Protein AF-A0A5C5TSA2-F1 (afdb_monomer_lite)

pLDDT: mean 74.9, std 13.18, range [47.12, 93.38]

Secondary structure (DSSP, 8-state):
-HHHHHTHHHHHTHHHHTT-TT---HHHHHHHHHH--HHHHHHHHHHHGGGS-HHHHTTSSHHHHHHHHHHTT--SS--HHHHHHHHHHHHHHHH-TT--HHHHHHH-

Foldseek 3Di:
DVCCLPVVCLVVCLVQLVQQPLPFRSVLLSLQSVLDDPVLCLVCLLLNLSSDGPCVNVCVPVVSVVCSCVVSVPDPDPDPVSVVLNVVVSVVCVVPSNDYSVNSVVVD

Structure (mmCIF, N/CA/C/O backbone):
data_AF-A0A5C5TSA2-F1
#
_entry.id   AF-A0A5C5TSA2-F1
#
loop_
_atom_site.group_PDB
_atom_site.id
_atom_site.type_symbol
_atom_site.label_atom_id
_atom_site.label_alt_id
_atom_site.label_comp_id
_atom_site.label_asym_id
_atom_site.label_entity_id
_atom_site.label_seq_id
_atom_site.pdbx_PDB_ins_code
_atom_site.Cartn_x
_atom_site.Cartn_y
_atom_site.Cartn_z
_atom_site.occupancy
_atom_site.B_iso_or_equiv
_atom_site.auth_seq_id
_atom_site.auth_comp_id
_atom_site.auth_asym_id
_atom_site.auth_atom_id
_atom_site.pdbx_PDB_model_num
ATOM 1 N N . MET A 1 1 ? -2.796 15.975 -4.446 1.00 56.06 1 MET A N 1
ATOM 2 C CA . MET A 1 1 ? -1.464 15.961 -5.109 1.00 56.06 1 MET A CA 1
ATOM 3 C C . MET A 1 1 ? -0.718 14.639 -4.922 1.00 56.06 1 MET A C 1
ATOM 5 O O . MET A 1 1 ? -0.006 14.226 -5.830 1.00 56.06 1 MET A O 1
ATOM 9 N N . ILE A 1 2 ? -0.869 13.952 -3.783 1.00 58.19 2 ILE A N 1
ATOM 10 C CA . ILE A 1 2 ? -0.163 12.689 -3.502 1.00 58.19 2 ILE A CA 1
ATOM 11 C C . ILE A 1 2 ? -0.767 11.517 -4.292 1.00 58.19 2 ILE A C 1
ATOM 13 O O . ILE A 1 2 ? -0.026 10.742 -4.901 1.00 58.19 2 ILE A O 1
ATOM 17 N N . LYS A 1 3 ? -2.105 11.446 -4.383 1.00 59.88 3 LYS A N 1
ATOM 18 C CA . LYS A 1 3 ? -2.801 10.471 -5.241 1.00 59.88 3 LYS A CA 1
ATOM 19 C C . LYS A 1 3 ? -2.321 10.504 -6.693 1.00 59.88 3 LYS A C 1
ATOM 21 O O . LYS A 1 3 ? -1.946 9.478 -7.238 1.00 59.88 3 LYS A O 1
ATOM 26 N N . GLU A 1 4 ? -2.241 11.672 -7.319 1.00 59.94 4 GLU A N 1
ATOM 27 C CA . GLU A 1 4 ? -1.763 11.773 -8.706 1.00 59.94 4 GLU A CA 1
ATOM 28 C C . GLU A 1 4 ? -0.273 11.455 -8.871 1.00 59.94 4 GLU A C 1
ATOM 30 O O . GLU A 1 4 ? 0.141 11.010 -9.935 1.00 59.94 4 GLU A O 1
ATOM 35 N N . ARG A 1 5 ? 0.553 11.657 -7.839 1.00 59.94 5 ARG A N 1
ATOM 36 C CA . ARG A 1 5 ? 1.994 11.387 -7.925 1.00 59.94 5 ARG A CA 1
ATOM 37 C C . ARG A 1 5 ? 2.329 9.905 -7.737 1.00 59.94 5 ARG A C 1
ATOM 39 O O . ARG A 1 5 ? 3.255 9.416 -8.377 1.00 59.94 5 ARG A O 1
ATOM 46 N N . PHE A 1 6 ? 1.573 9.185 -6.903 1.00 61.00 6 PHE A N 1
ATOM 47 C CA . PHE A 1 6 ? 1.880 7.791 -6.547 1.00 61.00 6 PHE A CA 1
ATOM 48 C C . PHE A 1 6 ? 0.816 6.769 -6.933 1.00 61.00 6 PHE A C 1
ATOM 50 O O . PHE A 1 6 ? 1.162 5.600 -7.040 1.00 61.00 6 PHE A O 1
ATOM 57 N N . LEU A 1 7 ? -0.432 7.179 -7.199 1.00 60.44 7 LEU A N 1
ATOM 58 C CA . LEU A 1 7 ?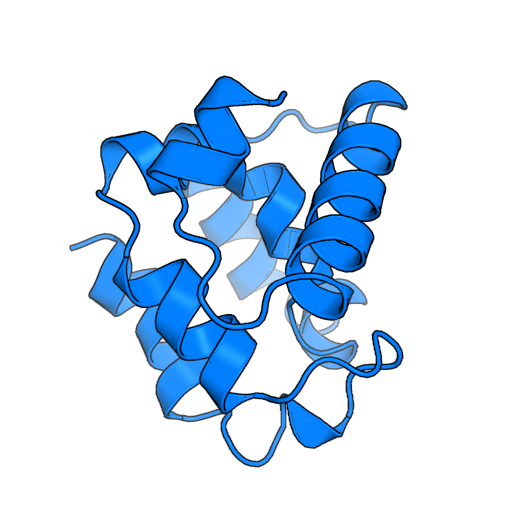 -1.503 6.307 -7.713 1.00 60.44 7 LEU A CA 1
ATOM 59 C C . LEU A 1 7 ? -1.647 6.360 -9.235 1.00 60.44 7 LEU A C 1
ATOM 61 O O . LEU A 1 7 ? -2.133 5.406 -9.831 1.00 60.44 7 LEU A O 1
ATOM 65 N N . LYS A 1 8 ? -1.188 7.430 -9.891 1.00 58.06 8 LYS A N 1
ATOM 66 C CA . LYS A 1 8 ? -1.147 7.504 -11.361 1.00 58.06 8 LYS A CA 1
ATOM 67 C C . LYS A 1 8 ? -0.247 6.431 -11.989 1.00 58.06 8 LYS A C 1
ATOM 69 O O . LYS A 1 8 ? -0.671 5.857 -12.988 1.00 58.06 8 LYS A O 1
ATOM 74 N N . PRO A 1 9 ? 0.901 6.054 -11.381 1.00 56.97 9 PRO A N 1
ATOM 75 C CA . PRO A 1 9 ?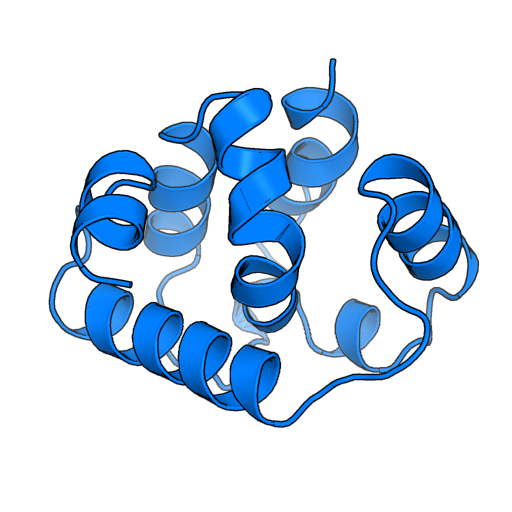 1.570 4.809 -11.720 1.00 56.97 9 PRO A CA 1
ATOM 76 C C . PRO A 1 9 ? 0.600 3.624 -11.666 1.00 56.97 9 PRO A C 1
ATOM 78 O O . PRO A 1 9 ? 0.467 2.951 -12.669 1.00 56.97 9 PRO A O 1
ATOM 81 N N . PHE A 1 10 ? -0.170 3.404 -10.594 1.00 55.41 10 PHE A N 1
ATOM 82 C CA . PHE A 1 10 ? -1.104 2.265 -10.520 1.00 55.41 10 PHE A CA 1
ATOM 83 C C . PHE A 1 10 ? -2.167 2.255 -11.631 1.00 55.41 10 PHE A C 1
ATOM 85 O O . PHE A 1 10 ? -2.458 1.189 -12.164 1.00 55.41 10 PHE A O 1
ATOM 92 N N . ALA A 1 11 ? -2.702 3.418 -12.018 1.00 49.84 11 ALA A N 1
ATOM 93 C CA . ALA A 1 11 ? -3.682 3.529 -13.104 1.00 49.84 11 ALA A CA 1
ATOM 94 C C . ALA A 1 11 ? -3.083 3.208 -14.489 1.00 49.84 11 ALA A C 1
ATOM 96 O O . ALA A 1 11 ? -3.739 2.593 -15.320 1.00 49.84 11 ALA A O 1
ATOM 97 N N . SER A 1 12 ? -1.814 3.556 -14.733 1.00 52.16 12 SER A N 1
ATOM 98 C CA . SER A 1 12 ? -1.073 3.157 -15.944 1.00 52.16 12 SER A CA 1
ATOM 99 C C . SER A 1 12 ? -0.481 1.736 -15.871 1.00 52.16 12 SER A C 1
ATOM 101 O O . SER A 1 12 ? 0.101 1.258 -16.844 1.00 52.16 12 SER A O 1
ATOM 103 N N . ILE A 1 13 ? -0.598 1.064 -14.720 1.00 51.06 13 ILE A N 1
ATOM 104 C CA . ILE A 1 13 ? -0.005 -0.242 -14.387 1.00 51.06 13 ILE A CA 1
ATOM 105 C C . ILE A 1 13 ? -1.113 -1.312 -14.258 1.00 51.06 13 ILE A C 1
ATOM 107 O O . ILE A 1 13 ? -0.812 -2.421 -13.843 1.00 51.06 13 ILE A O 1
ATOM 111 N N . GLU A 1 14 ? -2.367 -1.093 -14.685 1.00 48.62 14 GLU A N 1
ATOM 112 C CA . GLU A 1 14 ? -3.383 -2.175 -14.717 1.00 48.62 14 GLU A CA 1
ATOM 113 C C . GLU A 1 14 ? -2.858 -3.464 -15.388 1.00 48.62 14 GLU A C 1
ATOM 115 O O . GLU A 1 14 ? -3.108 -4.564 -14.897 1.00 48.62 14 GLU A O 1
ATOM 120 N N . GLY A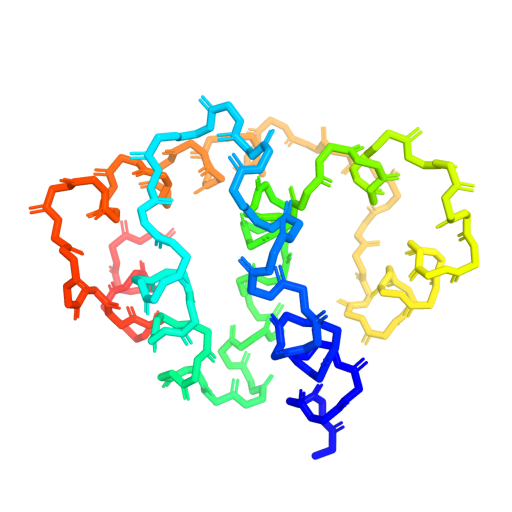 1 15 ? -2.021 -3.335 -16.427 1.00 47.47 15 GLY A N 1
ATOM 121 C CA . GLY A 1 15 ? -1.332 -4.464 -17.068 1.00 47.47 15 GLY A CA 1
ATOM 122 C C . GLY A 1 15 ? -0.088 -5.007 -16.339 1.00 47.47 15 GLY A C 1
ATOM 123 O O . GLY A 1 15 ? 0.350 -6.111 -16.632 1.00 47.47 15 GLY A O 1
ATOM 124 N N . ARG A 1 16 ? 0.495 -4.269 -15.385 1.00 49.78 16 ARG A N 1
ATOM 125 C CA . ARG A 1 16 ? 1.714 -4.639 -14.630 1.00 49.78 16 ARG A CA 1
ATOM 126 C C . ARG A 1 16 ? 1.436 -5.065 -13.177 1.00 49.78 16 ARG A C 1
ATOM 128 O O . ARG A 1 16 ? 2.233 -5.797 -12.603 1.00 49.78 16 ARG A O 1
ATOM 135 N N . ILE A 1 17 ? 0.297 -4.687 -12.579 1.00 52.31 17 ILE A N 1
ATOM 136 C CA . ILE A 1 17 ? -0.154 -5.203 -11.265 1.00 52.31 17 ILE A CA 1
ATOM 137 C C . ILE A 1 17 ? -0.509 -6.698 -11.380 1.00 52.31 17 ILE A C 1
ATOM 139 O O . ILE A 1 17 ? -0.364 -7.443 -10.407 1.00 52.31 17 ILE A O 1
ATOM 143 N N . GLN A 1 18 ? -0.872 -7.159 -12.587 1.00 48.59 18 GLN A N 1
ATOM 144 C CA . GLN A 1 18 ? -1.065 -8.579 -12.913 1.00 48.59 18 GLN A CA 1
ATOM 145 C C . GLN A 1 18 ? 0.166 -9.452 -12.608 1.00 48.59 18 GLN A C 1
ATOM 147 O O . GLN A 1 18 ? 0.013 -10.650 -12.403 1.00 48.59 18 GLN A O 1
ATOM 152 N N . ALA A 1 19 ? 1.368 -8.870 -12.514 1.00 47.12 19 ALA A N 1
ATOM 153 C CA . ALA A 1 19 ? 2.597 -9.600 -12.206 1.00 47.12 19 ALA A CA 1
ATOM 154 C C . ALA A 1 19 ? 2.862 -9.780 -10.697 1.00 47.12 19 ALA A C 1
ATOM 156 O O . ALA A 1 19 ? 3.894 -10.330 -10.316 1.00 47.12 19 ALA A O 1
ATOM 157 N N . SER A 1 20 ? 1.979 -9.301 -9.812 1.00 56.31 20 SER A N 1
ATOM 158 C CA . SER A 1 20 ? 2.239 -9.358 -8.372 1.00 56.31 20 SER A CA 1
ATOM 159 C C . SER A 1 20 ? 1.886 -10.728 -7.765 1.00 56.31 20 SER A C 1
ATOM 161 O O . SER A 1 20 ? 0.756 -11.209 -7.828 1.00 56.31 20 SER A O 1
ATOM 163 N N . SER A 1 21 ? 2.863 -11.348 -7.098 1.00 59.56 21 SER A N 1
ATOM 164 C CA . SER A 1 21 ? 2.753 -12.640 -6.387 1.00 59.56 21 SER A CA 1
ATOM 165 C C . SER A 1 21 ? 1.769 -12.657 -5.201 1.00 59.56 21 SER A C 1
ATOM 167 O O . SER A 1 21 ? 1.574 -13.681 -4.549 1.00 59.56 21 SER A O 1
ATOM 169 N N . ILE A 1 22 ? 1.128 -11.527 -4.903 1.00 71.25 22 ILE A N 1
ATOM 170 C CA . ILE A 1 22 ? 0.207 -11.346 -3.774 1.00 71.25 22 ILE A CA 1
ATOM 171 C C . ILE A 1 22 ? -1.209 -11.868 -4.054 1.00 71.25 22 ILE A C 1
ATOM 173 O O . ILE A 1 22 ? -1.976 -11.996 -3.099 1.00 71.25 22 ILE A O 1
ATOM 177 N N . LEU A 1 23 ? -1.527 -12.272 -5.292 1.00 77.50 23 LEU A N 1
ATOM 178 C CA . LEU A 1 23 ? -2.820 -12.873 -5.675 1.00 77.50 23 LEU A CA 1
ATOM 179 C C . LEU A 1 23 ? -4.032 -11.990 -5.313 1.00 77.50 23 LEU A C 1
ATOM 181 O O . LEU A 1 23 ? -5.096 -12.497 -4.967 1.00 77.50 23 LEU A O 1
ATOM 185 N N . ILE A 1 24 ? -3.868 -10.665 -5.357 1.00 81.25 24 ILE A N 1
ATOM 186 C CA . ILE A 1 24 ? -4.954 -9.699 -5.150 1.00 81.25 24 ILE A CA 1
ATOM 187 C C . ILE A 1 24 ? -5.282 -9.069 -6.509 1.00 81.25 24 ILE A C 1
ATOM 189 O O . ILE A 1 24 ? -4.363 -8.590 -7.179 1.00 81.25 24 ILE A O 1
ATOM 193 N N . PRO A 1 25 ? -6.560 -9.038 -6.927 1.00 81.31 25 PRO A N 1
ATOM 194 C CA . PRO A 1 25 ? -6.947 -8.412 -8.184 1.00 81.31 25 PRO A CA 1
ATOM 195 C C . PRO A 1 25 ? -6.518 -6.930 -8.263 1.00 81.31 25 PRO A C 1
ATOM 197 O O . PRO A 1 25 ? -6.701 -6.190 -7.290 1.00 81.31 25 PRO A O 1
ATOM 200 N N . PRO A 1 26 ? -5.991 -6.448 -9.407 1.00 76.62 26 PRO A N 1
ATOM 201 C CA . PRO A 1 26 ? -5.554 -5.058 -9.558 1.00 76.62 26 PRO A CA 1
ATOM 202 C C . PRO A 1 26 ? -6.618 -4.015 -9.200 1.00 76.62 26 PRO A C 1
ATOM 204 O O . PRO A 1 26 ? -6.316 -3.019 -8.546 1.00 76.62 26 PRO A O 1
ATOM 207 N N . ASN A 1 27 ? -7.876 -4.266 -9.567 1.00 80.44 27 ASN A N 1
ATOM 208 C CA . ASN A 1 27 ? -9.009 -3.396 -9.252 1.00 80.44 27 ASN A CA 1
ATOM 209 C C . ASN A 1 27 ? -9.273 -3.282 -7.740 1.00 80.44 27 ASN A C 1
ATOM 211 O O . ASN A 1 27 ? -9.689 -2.222 -7.276 1.00 80.44 27 ASN A O 1
ATOM 215 N N . VAL A 1 28 ? -8.997 -4.333 -6.962 1.00 85.62 28 VAL A N 1
ATOM 216 C CA . VAL A 1 28 ? -9.107 -4.315 -5.493 1.00 85.62 28 VAL A CA 1
ATOM 217 C C . VAL A 1 28 ? -8.013 -3.435 -4.889 1.00 85.62 28 VAL A C 1
ATOM 219 O O . VAL A 1 28 ? -8.299 -2.585 -4.047 1.00 85.62 28 VAL A O 1
ATOM 222 N N . ILE A 1 29 ? -6.774 -3.567 -5.373 1.00 83.44 29 ILE A N 1
ATOM 223 C CA . ILE A 1 29 ? -5.650 -2.712 -4.955 1.00 83.44 29 ILE A CA 1
ATOM 224 C C . ILE A 1 29 ? -5.950 -1.244 -5.282 1.00 83.44 29 ILE A C 1
ATOM 226 O O . ILE A 1 29 ? -5.801 -0.375 -4.423 1.00 83.44 29 ILE A O 1
ATOM 230 N N . LEU A 1 30 ? -6.416 -0.967 -6.503 1.00 81.06 30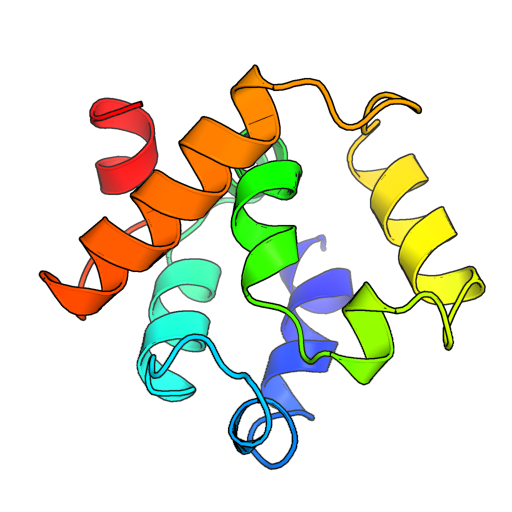 LEU A N 1
ATOM 231 C CA . LEU A 1 30 ? -6.793 0.377 -6.939 1.00 81.06 30 LEU A CA 1
ATOM 232 C C . LEU A 1 30 ? -7.908 0.964 -6.072 1.00 81.06 30 LEU A C 1
ATOM 234 O O . LEU A 1 30 ? -7.769 2.090 -5.598 1.00 81.06 30 LEU A O 1
ATOM 238 N N . SER A 1 31 ? -8.966 0.194 -5.811 1.00 86.06 31 SER A N 1
ATOM 239 C CA . SER A 1 31 ? -10.094 0.633 -4.978 1.00 86.06 31 SER A CA 1
ATOM 240 C C . SER A 1 31 ? -9.645 0.967 -3.552 1.00 86.06 31 SER A C 1
ATOM 242 O O . SER A 1 31 ? -9.980 2.031 -3.028 1.00 86.06 31 SER A O 1
ATOM 244 N N . PHE A 1 32 ? -8.810 0.114 -2.945 1.00 89.12 32 PHE A N 1
ATOM 245 C CA . PHE A 1 32 ? -8.233 0.369 -1.624 1.00 89.12 32 PHE A CA 1
ATOM 246 C C . PHE A 1 32 ? -7.419 1.670 -1.606 1.00 89.12 32 PHE A C 1
ATOM 248 O O . PHE A 1 32 ? -7.633 2.532 -0.752 1.00 89.12 32 PHE A O 1
ATOM 255 N N . LEU A 1 33 ? -6.519 1.855 -2.573 1.00 84.62 33 LEU A N 1
ATOM 256 C CA . LEU A 1 33 ? -5.671 3.044 -2.656 1.00 84.62 33 LEU A CA 1
ATOM 257 C C . LEU A 1 33 ? -6.471 4.327 -2.921 1.00 84.62 33 LEU A C 1
ATOM 259 O O . LEU A 1 33 ? -6.161 5.381 -2.365 1.00 84.62 33 LEU A O 1
ATOM 263 N N . GLN A 1 34 ? -7.518 4.245 -3.743 1.00 85.81 34 GLN A N 1
ATOM 264 C CA . GLN A 1 34 ? -8.415 5.366 -4.023 1.00 85.81 34 GLN A CA 1
ATOM 265 C C . GLN A 1 34 ? -9.251 5.760 -2.801 1.00 85.81 34 GLN A C 1
ATOM 267 O O . GLN A 1 34 ? -9.554 6.947 -2.652 1.00 85.81 34 GLN A O 1
ATOM 272 N N . SER A 1 35 ? -9.562 4.812 -1.910 1.00 88.69 35 SER A N 1
ATOM 273 C CA . SER A 1 35 ? -10.316 5.073 -0.676 1.00 88.69 35 SER A CA 1
ATOM 274 C C . SER A 1 35 ? -9.559 5.924 0.352 1.00 88.69 35 SER A C 1
ATOM 276 O O . SER A 1 35 ? -10.191 6.564 1.187 1.00 88.69 35 SER A O 1
ATOM 278 N N . ALA A 1 36 ? -8.225 5.955 0.290 1.00 86.81 36 ALA A N 1
ATOM 279 C CA . ALA A 1 36 ? -7.383 6.632 1.272 1.00 86.81 36 ALA A CA 1
ATOM 280 C C . ALA A 1 36 ? -7.379 8.158 1.093 1.00 86.81 36 ALA A C 1
ATOM 282 O O . ALA A 1 36 ? -7.296 8.641 -0.031 1.00 86.81 36 ALA A O 1
ATOM 283 N N . SER A 1 37 ? -7.396 8.947 2.164 1.00 85.94 37 SER A N 1
ATOM 284 C CA . SER A 1 37 ? -7.006 10.366 2.119 1.00 85.94 37 SER A CA 1
ATOM 285 C C . SER A 1 37 ? -5.479 10.533 2.012 1.00 85.94 37 SER A C 1
ATOM 287 O O . SER A 1 37 ? -4.731 9.579 2.220 1.00 85.94 37 SER A O 1
ATOM 289 N N . ASP A 1 38 ? -4.982 11.740 1.718 1.00 81.31 38 ASP A N 1
ATOM 290 C CA . ASP A 1 38 ? -3.530 12.016 1.681 1.00 81.31 38 ASP A CA 1
ATOM 291 C C . ASP A 1 38 ? -2.864 11.756 3.061 1.00 81.31 38 ASP A C 1
ATOM 293 O O . ASP A 1 38 ? -1.735 11.256 3.145 1.00 81.31 38 ASP A O 1
ATOM 297 N N . GLU A 1 39 ? -3.587 12.004 4.158 1.00 83.44 39 GLU A N 1
ATOM 298 C CA . GLU A 1 39 ? -3.146 11.681 5.523 1.00 83.44 39 GLU A CA 1
ATOM 299 C C . GLU A 1 39 ? -3.120 10.170 5.780 1.00 83.44 39 GLU A C 1
ATOM 301 O O . GLU A 1 39 ? -2.162 9.648 6.354 1.00 83.44 39 GLU A O 1
ATOM 306 N N . GLU A 1 40 ? -4.157 9.450 5.346 1.00 87.19 40 GLU A N 1
ATOM 307 C CA . GLU A 1 40 ? -4.226 7.994 5.482 1.00 87.19 40 GLU A CA 1
ATOM 308 C C . GLU A 1 40 ? -3.130 7.321 4.655 1.00 87.19 40 GLU A C 1
ATOM 310 O O . GLU A 1 40 ? -2.429 6.460 5.185 1.00 87.19 40 GLU A O 1
ATOM 315 N N . LEU A 1 41 ? -2.907 7.774 3.414 1.00 82.69 41 LEU A N 1
ATOM 316 C CA . LEU A 1 41 ? -1.804 7.337 2.551 1.00 82.69 41 LEU A CA 1
ATOM 317 C C . LEU A 1 41 ? -0.454 7.508 3.236 1.00 82.69 41 LEU A C 1
ATOM 319 O O . LEU A 1 41 ? 0.384 6.616 3.158 1.00 82.69 41 LEU A O 1
ATOM 323 N N . THR A 1 42 ? -0.256 8.612 3.955 1.00 81.94 42 THR A N 1
ATOM 324 C CA . THR A 1 42 ? 0.977 8.831 4.715 1.00 81.94 42 THR A CA 1
ATOM 325 C C . THR A 1 42 ? 1.156 7.782 5.810 1.00 81.94 42 THR A C 1
ATOM 327 O O . THR A 1 42 ? 2.244 7.219 5.940 1.00 81.94 42 THR A O 1
ATOM 330 N N . LYS A 1 43 ? 0.088 7.439 6.540 1.00 83.00 43 LYS A N 1
ATOM 331 C CA . LYS A 1 43 ? 0.121 6.432 7.617 1.00 83.00 43 LYS A CA 1
ATOM 332 C C . LYS A 1 43 ? 0.318 5.001 7.108 1.00 83.00 43 LYS A C 1
ATOM 334 O O . LYS A 1 43 ? 0.970 4.206 7.781 1.00 83.00 43 LYS A O 1
ATOM 339 N N . ILE A 1 44 ? -0.227 4.669 5.936 1.00 84.62 44 ILE A N 1
ATOM 340 C CA . ILE A 1 44 ? -0.167 3.312 5.356 1.00 84.62 44 ILE A CA 1
ATOM 341 C C . ILE A 1 44 ? 0.917 3.151 4.287 1.00 84.62 44 ILE A C 1
ATOM 343 O O . ILE A 1 44 ? 1.059 2.061 3.739 1.00 84.62 44 ILE A O 1
ATOM 347 N N . SER A 1 45 ? 1.671 4.208 3.989 1.00 80.38 45 SER A N 1
ATOM 348 C CA . SER A 1 45 ? 2.691 4.284 2.930 1.00 80.38 45 SER A CA 1
ATOM 349 C C . SER A 1 45 ? 3.650 3.084 2.920 1.00 80.38 45 SER A C 1
ATOM 351 O O . SER A 1 45 ? 3.922 2.496 1.875 1.00 80.38 45 SER A O 1
ATOM 353 N N . TYR A 1 46 ? 4.088 2.618 4.090 1.00 78.31 46 TYR A N 1
ATOM 354 C CA . TYR A 1 46 ? 4.874 1.383 4.193 1.00 78.31 46 TYR A CA 1
ATOM 355 C C . TYR A 1 46 ? 4.115 0.120 3.822 1.00 78.31 46 TYR A C 1
ATOM 357 O O . TYR A 1 46 ? 4.653 -0.751 3.139 1.00 78.31 46 TYR A O 1
ATOM 365 N N . SER A 1 47 ? 2.893 -0.012 4.329 1.00 81.50 47 SER A N 1
ATOM 366 C CA . SER A 1 47 ? 2.070 -1.199 4.135 1.00 81.50 47 SER A CA 1
ATOM 367 C C . SER A 1 47 ? 1.702 -1.352 2.668 1.00 81.50 47 SER A C 1
ATOM 369 O O . SER A 1 47 ? 1.795 -2.453 2.140 1.00 81.50 47 SER A O 1
ATOM 371 N N . ILE A 1 48 ? 1.379 -0.253 1.983 1.00 82.31 48 ILE A N 1
ATOM 372 C CA . ILE A 1 48 ? 1.016 -0.288 0.564 1.00 82.31 48 ILE A CA 1
ATOM 373 C C . ILE A 1 48 ? 2.212 -0.526 -0.356 1.00 82.31 48 ILE A C 1
ATOM 375 O O . ILE A 1 48 ? 2.002 -0.944 -1.488 1.00 82.31 48 ILE A O 1
ATOM 379 N N . PHE A 1 49 ? 3.457 -0.346 0.112 1.00 78.56 49 PHE A N 1
ATOM 380 C CA . PHE A 1 49 ? 4.650 -0.651 -0.687 1.00 78.56 49 PHE A CA 1
ATOM 381 C C . PHE A 1 49 ? 4.677 -2.117 -1.155 1.00 78.56 49 PHE A C 1
ATOM 383 O O . PHE A 1 49 ? 5.164 -2.409 -2.243 1.00 78.56 49 PHE A O 1
ATOM 390 N N . VAL A 1 50 ? 4.112 -3.045 -0.370 1.00 79.62 50 VAL A N 1
ATOM 391 C CA . VAL A 1 50 ? 4.009 -4.468 -0.744 1.00 79.62 50 VAL A CA 1
ATOM 392 C C . VAL A 1 50 ? 3.063 -4.709 -1.924 1.00 79.62 50 VAL A C 1
ATOM 394 O O . VAL A 1 50 ? 3.214 -5.707 -2.619 1.00 79.62 50 VAL A O 1
ATOM 397 N N . LEU A 1 51 ? 2.123 -3.788 -2.165 1.00 79.69 51 LEU A N 1
ATOM 398 C CA . LEU A 1 51 ? 1.130 -3.874 -3.238 1.00 79.69 51 LEU A CA 1
ATOM 399 C C . LEU A 1 51 ? 1.684 -3.438 -4.600 1.00 79.69 51 LEU A C 1
ATOM 401 O O . LEU A 1 51 ? 1.012 -3.592 -5.616 1.00 79.69 51 LEU A O 1
ATOM 405 N N . PHE A 1 52 ? 2.898 -2.884 -4.636 1.00 74.44 52 PHE A N 1
ATOM 406 C CA . PHE A 1 52 ? 3.537 -2.497 -5.887 1.00 74.44 52 PHE A CA 1
ATOM 407 C C . PHE A 1 52 ? 4.015 -3.734 -6.669 1.00 74.44 52 PHE A C 1
ATOM 409 O O . PHE A 1 52 ? 4.399 -4.744 -6.066 1.00 74.44 52 PHE A O 1
ATOM 416 N N . PRO A 1 53 ? 4.061 -3.656 -8.010 1.00 70.25 53 PRO A N 1
ATOM 417 C CA . PRO A 1 53 ? 4.710 -4.664 -8.841 1.00 70.25 53 PRO A CA 1
ATOM 418 C C . PRO A 1 53 ? 6.144 -4.963 -8.390 1.00 70.25 53 PRO A C 1
ATOM 420 O O . PRO A 1 53 ? 6.846 -4.088 -7.864 1.00 70.25 53 PRO A O 1
ATOM 423 N N . ASP A 1 54 ? 6.597 -6.196 -8.616 1.00 70.75 54 ASP A N 1
ATOM 424 C CA . ASP A 1 54 ? 7.943 -6.628 -8.233 1.00 70.75 54 ASP A CA 1
ATOM 425 C C . ASP A 1 54 ? 9.037 -5.775 -8.891 1.00 70.75 54 ASP A C 1
ATOM 427 O O . ASP A 1 54 ? 10.059 -5.519 -8.256 1.00 70.75 54 ASP A O 1
ATOM 431 N N . GLU A 1 55 ? 8.839 -5.236 -10.100 1.00 65.81 55 GLU A N 1
ATOM 432 C CA . GLU A 1 55 ? 9.849 -4.374 -10.734 1.00 65.81 55 GLU A CA 1
ATOM 433 C C . GLU A 1 55 ? 10.087 -3.073 -9.954 1.00 65.81 55 GLU A C 1
ATOM 435 O O . GLU A 1 55 ? 11.214 -2.580 -9.894 1.00 65.81 55 GLU A O 1
ATOM 440 N N . ILE A 1 56 ? 9.046 -2.549 -9.301 1.00 68.19 56 ILE A N 1
ATOM 441 C CA . ILE A 1 56 ? 9.147 -1.364 -8.441 1.00 68.19 56 ILE A CA 1
ATOM 442 C C . ILE A 1 56 ? 9.721 -1.764 -7.074 1.00 68.19 56 ILE A C 1
ATOM 444 O O . ILE A 1 56 ? 10.631 -1.112 -6.559 1.00 68.19 56 ILE A O 1
ATOM 448 N N . ARG A 1 57 ? 9.250 -2.881 -6.496 1.00 67.81 57 ARG A N 1
ATOM 449 C CA . ARG A 1 57 ? 9.708 -3.364 -5.179 1.00 67.81 57 ARG A CA 1
ATOM 450 C C . ARG A 1 57 ? 11.163 -3.837 -5.156 1.00 67.81 57 ARG A C 1
ATOM 452 O O . ARG A 1 57 ? 11.803 -3.738 -4.108 1.00 67.81 57 ARG A O 1
ATOM 459 N N . THR A 1 58 ? 11.680 -4.340 -6.276 1.00 64.56 58 THR A N 1
ATOM 460 C CA . THR A 1 58 ? 13.064 -4.832 -6.430 1.00 64.56 58 THR A CA 1
ATOM 461 C C . THR A 1 58 ? 14.085 -3.721 -6.674 1.00 64.56 58 THR A C 1
ATOM 463 O O . THR A 1 58 ? 15.244 -4.012 -6.955 1.00 64.56 58 THR A O 1
ATOM 466 N N . PHE A 1 59 ? 13.695 -2.450 -6.514 1.00 59.81 59 PHE A N 1
ATOM 467 C CA . PHE A 1 59 ? 14.580 -1.289 -6.655 1.00 59.81 59 PHE A CA 1
ATOM 468 C C . PHE A 1 59 ? 15.213 -1.148 -8.051 1.00 59.81 59 PHE A C 1
ATOM 470 O O . PHE A 1 59 ? 16.231 -0.468 -8.191 1.00 59.81 59 PHE A O 1
ATOM 477 N N . LYS A 1 60 ? 14.622 -1.751 -9.097 1.00 58.06 60 LYS A N 1
ATOM 478 C CA . LYS A 1 60 ? 15.053 -1.492 -10.482 1.00 58.06 60 LYS A CA 1
ATOM 479 C C . LYS A 1 60 ? 14.790 -0.035 -10.879 1.00 58.06 60 LYS A C 1
ATOM 481 O O . LYS A 1 60 ? 15.578 0.534 -11.625 1.00 58.06 60 LYS A O 1
ATOM 486 N N . ASP A 1 61 ? 13.760 0.588 -10.304 1.00 66.25 61 ASP A N 1
ATOM 487 C CA . ASP A 1 61 ? 13.511 2.031 -10.382 1.00 66.25 61 ASP A CA 1
ATOM 488 C C . ASP A 1 61 ? 13.895 2.733 -9.066 1.00 66.25 61 ASP A C 1
ATOM 490 O O . ASP A 1 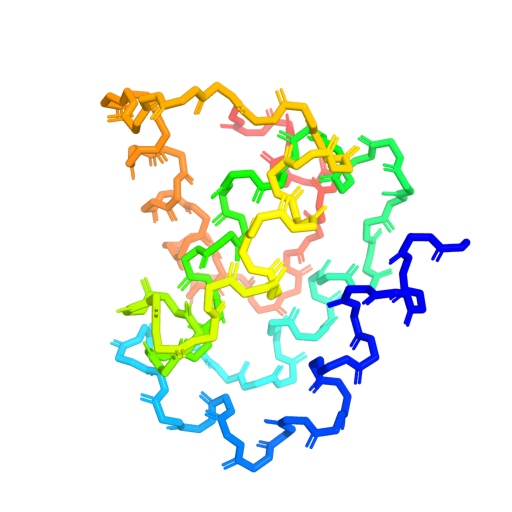61 ? 13.057 3.052 -8.217 1.00 66.25 61 ASP A O 1
ATOM 494 N N . LYS A 1 62 ? 15.203 2.945 -8.866 1.00 67.44 62 LYS A N 1
ATOM 495 C CA . LYS A 1 62 ? 15.734 3.613 -7.663 1.00 67.44 62 LYS A CA 1
ATOM 496 C C . LYS A 1 62 ? 15.171 5.022 -7.476 1.00 67.44 62 LYS A C 1
ATOM 498 O O . LYS A 1 62 ? 14.910 5.417 -6.344 1.00 67.44 62 LYS A O 1
ATOM 503 N N . LYS A 1 63 ? 14.943 5.757 -8.570 1.00 74.44 63 LYS A N 1
ATOM 504 C CA . LYS A 1 63 ? 14.456 7.141 -8.527 1.00 74.44 63 LYS A CA 1
ATOM 505 C C . LYS A 1 63 ? 13.038 7.204 -7.969 1.00 74.44 63 LYS A C 1
ATOM 507 O O . LYS A 1 63 ? 12.772 8.026 -7.097 1.00 74.44 63 LYS A O 1
ATOM 512 N N . PHE A 1 64 ? 12.153 6.311 -8.415 1.00 72.81 64 PHE A N 1
ATOM 513 C CA . PHE A 1 64 ? 10.802 6.224 -7.866 1.00 72.81 64 PHE A CA 1
ATOM 514 C C . PHE A 1 64 ? 10.817 5.902 -6.369 1.00 72.81 64 PHE A C 1
ATOM 516 O O . PHE A 1 64 ? 10.135 6.562 -5.586 1.00 72.81 64 PHE A O 1
ATOM 523 N N . VAL A 1 65 ? 11.607 4.904 -5.960 1.00 71.25 65 VAL A N 1
ATOM 524 C CA . VAL A 1 65 ? 11.662 4.478 -4.556 1.00 71.25 65 VAL A CA 1
ATOM 525 C C . VAL A 1 65 ? 12.241 5.575 -3.660 1.00 71.25 65 VAL A C 1
ATOM 527 O O . VAL A 1 65 ? 11.702 5.818 -2.583 1.00 71.25 65 VAL A O 1
ATOM 530 N N . GLU A 1 66 ? 13.286 6.278 -4.098 1.00 75.56 66 GLU A N 1
ATOM 531 C CA . GLU A 1 66 ? 13.841 7.421 -3.366 1.00 75.56 66 GLU A CA 1
ATOM 532 C C . GLU A 1 66 ? 12.830 8.561 -3.218 1.00 75.56 66 GLU A C 1
ATOM 534 O O . GLU A 1 66 ? 12.670 9.094 -2.118 1.00 75.56 66 GLU A O 1
ATOM 539 N N . ASP A 1 67 ? 12.113 8.912 -4.288 1.00 78.12 67 ASP A N 1
ATOM 540 C CA . ASP A 1 67 ? 11.060 9.930 -4.248 1.00 78.12 67 ASP A CA 1
ATOM 541 C C . ASP A 1 67 ? 9.909 9.518 -3.320 1.00 78.12 67 ASP A C 1
ATOM 543 O O . ASP A 1 67 ? 9.402 10.344 -2.557 1.00 78.12 67 ASP A O 1
ATOM 547 N N . TYR A 1 68 ? 9.517 8.242 -3.344 1.00 76.88 68 TYR A N 1
ATOM 548 C CA . TYR A 1 68 ? 8.487 7.674 -2.474 1.00 76.88 68 TYR A CA 1
ATOM 549 C C . TYR A 1 68 ? 8.902 7.748 -0.998 1.00 76.88 68 TYR A C 1
ATOM 551 O O . TYR A 1 68 ? 8.165 8.276 -0.163 1.00 76.88 68 TYR A O 1
ATOM 559 N N . VAL A 1 69 ? 10.122 7.298 -0.684 1.00 76.44 69 VAL A N 1
ATOM 560 C CA . VAL A 1 69 ? 10.702 7.341 0.666 1.00 76.44 69 VAL A CA 1
ATOM 561 C C . VAL A 1 69 ? 10.811 8.773 1.178 1.00 76.44 69 VAL A C 1
ATOM 563 O O . VAL A 1 69 ? 10.390 9.046 2.302 1.00 76.44 69 VAL A O 1
ATOM 566 N N . LYS A 1 70 ? 11.318 9.701 0.356 1.00 79.44 70 LYS A N 1
ATOM 567 C CA . LYS A 1 70 ? 11.433 11.122 0.717 1.00 79.44 70 LYS A CA 1
ATOM 568 C C . LYS A 1 70 ? 10.070 11.755 0.965 1.00 79.44 70 LYS A C 1
ATOM 570 O O . LYS A 1 70 ? 9.904 12.476 1.945 1.00 79.44 70 LYS A O 1
ATOM 575 N N . THR A 1 71 ? 9.096 11.475 0.102 1.00 78.38 71 THR A N 1
ATOM 576 C CA . THR A 1 71 ? 7.777 12.112 0.180 1.00 78.38 71 THR A CA 1
ATOM 577 C C . THR A 1 71 ? 7.003 11.665 1.413 1.00 78.38 71 THR A C 1
ATOM 579 O O . THR A 1 71 ? 6.421 12.498 2.102 1.00 78.38 71 THR A O 1
ATOM 582 N N . TYR A 1 72 ? 7.047 10.374 1.739 1.00 73.50 72 TYR A N 1
ATOM 583 C CA . TYR A 1 72 ? 6.362 9.836 2.914 1.00 73.50 72 TYR A CA 1
ATOM 584 C C . TYR A 1 72 ? 7.234 9.779 4.176 1.00 73.50 72 TYR A C 1
ATOM 586 O O . TYR A 1 72 ? 6.796 9.253 5.196 1.00 73.50 72 TYR A O 1
ATOM 594 N N . LYS A 1 73 ? 8.457 10.330 4.126 1.00 74.75 73 LYS A N 1
ATOM 595 C CA . LYS A 1 73 ? 9.438 10.330 5.229 1.00 74.75 73 LYS A CA 1
ATOM 596 C C . LYS A 1 73 ? 9.621 8.941 5.844 1.00 74.75 73 LYS A C 1
ATOM 598 O O . LYS A 1 73 ? 9.644 8.766 7.062 1.00 74.75 73 LYS A O 1
ATOM 603 N N . LEU A 1 74 ? 9.727 7.946 4.972 1.00 68.38 74 LEU A N 1
ATOM 604 C CA . LEU A 1 74 ? 9.823 6.552 5.364 1.00 68.38 74 LEU A CA 1
ATOM 605 C C . LEU A 1 74 ? 11.182 6.291 6.043 1.00 68.38 74 LEU A C 1
ATOM 607 O O . LEU A 1 74 ? 12.210 6.628 5.450 1.00 68.38 74 LEU A O 1
ATOM 611 N N . PRO A 1 75 ? 11.251 5.712 7.257 1.00 62.72 75 PRO A N 1
ATOM 612 C CA . PRO A 1 75 ? 12.509 5.285 7.857 1.00 62.72 75 PRO A CA 1
ATOM 613 C C . PRO A 1 75 ? 13.447 4.478 6.933 1.00 62.72 75 PRO A C 1
ATOM 615 O O . PRO A 1 75 ? 13.053 3.582 6.189 1.00 62.72 75 PRO A O 1
ATOM 618 N N . PRO A 1 76 ? 14.763 4.681 7.034 1.00 57.72 76 PRO A N 1
ATOM 619 C CA . PRO A 1 76 ? 15.719 3.995 6.165 1.00 57.72 76 PRO A CA 1
ATOM 620 C C . PRO A 1 76 ? 15.738 2.465 6.353 1.00 57.72 76 PRO A C 1
ATOM 622 O O . PRO A 1 76 ? 16.214 1.743 5.478 1.00 57.72 76 PRO A O 1
ATOM 625 N N . LYS A 1 77 ? 15.213 1.942 7.472 1.00 60.66 77 LYS A N 1
ATOM 626 C CA . LYS A 1 77 ? 15.155 0.503 7.761 1.00 60.66 77 LYS A CA 1
ATOM 627 C C . LYS A 1 77 ? 13.729 -0.040 7.703 1.00 60.66 77 LYS A C 1
ATOM 629 O O . LYS A 1 77 ? 12.819 0.467 8.354 1.00 60.66 77 LYS A O 1
ATOM 634 N N . ARG A 1 78 ? 13.573 -1.158 6.983 1.00 60.31 78 ARG A N 1
ATOM 635 C CA . ARG A 1 78 ? 12.404 -2.045 7.071 1.00 60.31 78 ARG A CA 1
ATOM 636 C C . ARG A 1 78 ? 12.420 -2.769 8.423 1.00 60.31 78 ARG A C 1
ATOM 638 O O . ARG A 1 78 ? 12.914 -3.889 8.518 1.00 60.31 78 ARG A O 1
ATOM 645 N N . ASP A 1 79 ? 11.912 -2.112 9.456 1.00 67.25 79 ASP A N 1
ATOM 646 C CA . ASP A 1 79 ? 11.585 -2.724 10.746 1.00 67.25 79 ASP A CA 1
ATOM 647 C C . ASP A 1 79 ? 10.558 -3.871 10.591 1.00 67.25 79 ASP A C 1
ATOM 649 O O . ASP A 1 79 ? 9.710 -3.867 9.691 1.00 67.25 79 ASP A O 1
ATOM 653 N N . LEU A 1 80 ? 10.641 -4.868 11.472 1.00 73.56 80 LEU A N 1
ATOM 654 C CA . LEU A 1 80 ? 9.753 -6.025 11.572 1.00 73.56 80 LEU A CA 1
ATOM 655 C C . LEU A 1 80 ? 8.276 -5.609 11.638 1.00 73.56 80 LEU A C 1
ATOM 657 O O . LEU A 1 80 ? 7.428 -6.239 11.003 1.00 73.56 80 LEU A O 1
ATOM 661 N N . VAL A 1 81 ? 7.984 -4.503 12.327 1.00 74.12 81 VAL A N 1
ATOM 662 C CA . VAL A 1 81 ? 6.639 -3.916 12.428 1.00 74.12 81 VAL A CA 1
ATOM 663 C C . VAL A 1 81 ? 6.042 -3.637 11.044 1.00 74.12 81 VAL A C 1
ATOM 665 O O . VAL A 1 81 ? 4.868 -3.925 10.805 1.00 74.12 81 VAL A O 1
ATOM 668 N N . TYR A 1 82 ? 6.847 -3.159 10.091 1.00 73.00 82 TYR A N 1
ATOM 669 C CA . TYR A 1 82 ? 6.371 -2.896 8.731 1.00 73.00 82 TYR A CA 1
ATOM 670 C C . TYR A 1 82 ? 6.049 -4.175 7.975 1.00 73.00 82 TYR A C 1
ATOM 672 O O . TYR A 1 82 ? 5.032 -4.228 7.289 1.00 73.00 82 TYR A O 1
ATOM 680 N N . LYS A 1 83 ? 6.881 -5.215 8.111 1.00 76.44 83 LYS A N 1
ATOM 681 C CA . LYS A 1 83 ? 6.616 -6.515 7.476 1.00 76.44 83 LYS A CA 1
ATOM 682 C C . LYS A 1 83 ? 5.302 -7.108 7.980 1.00 76.44 83 LYS A C 1
ATOM 684 O O . LYS A 1 83 ? 4.514 -7.596 7.176 1.00 76.44 83 LYS A O 1
ATOM 689 N N . ILE A 1 84 ? 5.042 -6.998 9.284 1.00 83.56 84 ILE A N 1
ATOM 690 C CA . ILE A 1 84 ? 3.795 -7.466 9.899 1.00 83.56 84 ILE A CA 1
ATOM 691 C C . ILE A 1 84 ? 2.598 -6.669 9.368 1.00 83.56 84 ILE A C 1
ATOM 693 O O . ILE A 1 84 ? 1.620 -7.269 8.925 1.00 83.56 84 ILE A O 1
ATOM 697 N N . LYS A 1 85 ? 2.667 -5.330 9.353 1.00 84.00 85 LYS A N 1
ATOM 698 C CA . LYS A 1 85 ? 1.566 -4.491 8.845 1.00 84.00 85 LYS A CA 1
ATOM 699 C C . LYS A 1 85 ? 1.307 -4.699 7.350 1.00 84.00 85 LYS A C 1
ATOM 701 O O . LYS A 1 85 ? 0.155 -4.733 6.935 1.00 84.00 85 LYS A O 1
ATOM 706 N N . ALA A 1 86 ? 2.356 -4.866 6.548 1.00 84.94 86 ALA A N 1
ATOM 707 C CA . ALA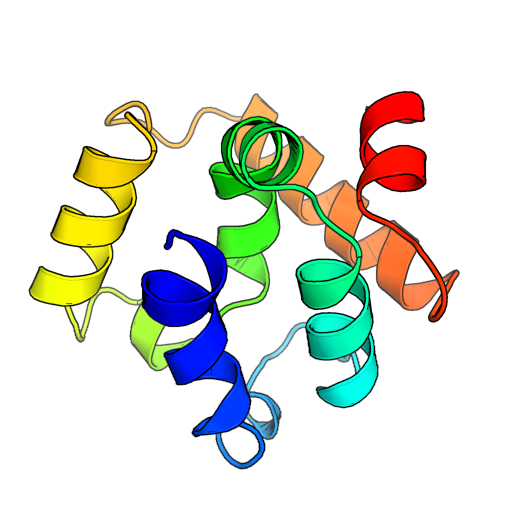 A 1 86 ? 2.239 -5.184 5.127 1.00 84.94 86 ALA A CA 1
ATOM 708 C C . ALA A 1 86 ? 1.591 -6.560 4.896 1.00 84.94 86 ALA A C 1
ATOM 710 O O . ALA A 1 86 ? 0.691 -6.675 4.069 1.00 84.94 86 ALA A O 1
ATOM 711 N N . GLY A 1 87 ? 1.994 -7.583 5.658 1.00 87.25 87 GLY A N 1
ATOM 712 C CA . GLY A 1 87 ? 1.363 -8.905 5.610 1.00 87.25 87 GLY A CA 1
ATOM 713 C C . GLY A 1 87 ? -0.120 -8.854 5.983 1.00 87.25 87 GLY A C 1
ATOM 714 O O . GLY A 1 87 ? -0.957 -9.355 5.238 1.00 87.25 87 GLY A O 1
ATOM 715 N N . ARG A 1 88 ? -0.462 -8.144 7.069 1.00 90.50 88 ARG A N 1
ATOM 716 C CA . ARG A 1 88 ? -1.862 -7.934 7.475 1.00 90.50 88 ARG A CA 1
ATOM 717 C C . ARG A 1 88 ? -2.688 -7.256 6.390 1.00 90.50 88 ARG A C 1
ATOM 719 O O . ARG A 1 88 ? -3.806 -7.687 6.146 1.00 90.50 88 ARG A O 1
ATOM 726 N N . LEU A 1 89 ? -2.146 -6.235 5.723 1.00 91.19 89 LEU A N 1
ATOM 727 C CA . LEU A 1 89 ? -2.848 -5.569 4.624 1.00 91.19 89 LEU A CA 1
ATOM 728 C C . LEU A 1 89 ? -3.200 -6.556 3.506 1.00 91.19 89 LEU A C 1
ATOM 730 O O . LEU A 1 89 ? -4.337 -6.577 3.043 1.00 91.19 89 LEU A O 1
ATOM 734 N N . VAL A 1 90 ? -2.240 -7.393 3.102 1.00 89.38 90 VAL A N 1
ATOM 735 C CA . VAL A 1 90 ? -2.453 -8.421 2.074 1.00 89.38 90 VAL A CA 1
ATOM 736 C C . VAL A 1 90 ? -3.541 -9.404 2.507 1.00 89.38 90 VAL A C 1
ATOM 738 O O . VAL A 1 90 ? -4.462 -9.676 1.739 1.00 89.38 90 VAL A O 1
ATOM 741 N N . ASP A 1 91 ? -3.482 -9.898 3.742 1.00 90.69 91 ASP A N 1
ATOM 742 C CA . ASP A 1 91 ? -4.471 -10.850 4.256 1.00 90.69 91 ASP A CA 1
ATOM 743 C C . ASP A 1 91 ? -5.871 -10.238 4.368 1.00 90.69 91 ASP A C 1
ATOM 745 O O . ASP A 1 91 ? -6.863 -10.893 4.044 1.00 90.69 91 ASP A O 1
ATOM 749 N N . MET A 1 92 ? -5.969 -8.980 4.800 1.00 92.88 92 MET A N 1
ATOM 750 C CA . MET A 1 92 ? -7.244 -8.274 4.902 1.00 92.88 92 MET A CA 1
ATOM 751 C C . MET A 1 92 ? -7.845 -7.998 3.525 1.00 92.88 92 MET A C 1
ATOM 753 O O . MET A 1 92 ? -9.042 -8.200 3.352 1.00 92.88 92 MET A O 1
ATOM 757 N N . LEU A 1 93 ? -7.036 -7.614 2.534 1.00 90.75 93 LEU A N 1
ATOM 758 C CA . LEU A 1 93 ? -7.506 -7.418 1.159 1.00 90.75 93 LEU A CA 1
ATOM 759 C C . LEU A 1 93 ? -7.973 -8.726 0.516 1.00 90.75 93 LEU A C 1
ATOM 761 O O . LEU A 1 93 ? -8.986 -8.725 -0.169 1.00 90.75 93 LEU A O 1
ATOM 765 N N . ARG A 1 94 ? -7.294 -9.852 0.778 1.00 88.38 94 ARG A N 1
ATOM 766 C CA . ARG A 1 94 ? -7.727 -11.181 0.302 1.00 88.38 94 ARG A CA 1
ATOM 767 C C . ARG A 1 94 ? -9.066 -11.617 0.893 1.00 88.38 94 ARG A C 1
ATOM 769 O O . ARG A 1 94 ? -9.826 -12.318 0.234 1.00 88.38 94 ARG A O 1
ATOM 776 N N . LYS A 1 95 ? -9.336 -11.241 2.146 1.00 91.06 95 LYS A N 1
ATOM 777 C CA . LYS A 1 95 ? -10.591 -11.562 2.844 1.00 91.06 95 LYS A CA 1
ATOM 778 C C . LYS A 1 95 ? -11.712 -10.580 2.514 1.00 91.06 95 LYS A C 1
ATOM 780 O O . LYS A 1 95 ? -12.877 -10.962 2.528 1.00 91.06 95 LYS A O 1
ATOM 785 N N . ASN A 1 96 ? -11.367 -9.323 2.251 1.00 92.25 96 ASN A N 1
ATOM 786 C CA . ASN A 1 96 ? -12.305 -8.242 2.005 1.00 92.25 96 ASN A CA 1
ATOM 787 C C . ASN A 1 96 ? -11.834 -7.367 0.835 1.00 92.25 96 ASN A C 1
ATOM 789 O O . ASN A 1 96 ? -11.081 -6.407 1.004 1.00 92.25 96 ASN A O 1
ATOM 793 N N . ASN A 1 97 ? -12.380 -7.648 -0.346 1.00 89.44 97 ASN A N 1
ATOM 794 C CA . ASN A 1 97 ? -12.097 -6.904 -1.574 1.00 89.44 97 ASN A CA 1
ATOM 795 C C . ASN A 1 97 ? -12.635 -5.457 -1.569 1.00 89.44 97 ASN A C 1
ATOM 797 O O . ASN A 1 97 ? -12.343 -4.698 -2.489 1.00 89.44 97 ASN A O 1
ATOM 801 N N . GLN A 1 98 ? -13.427 -5.077 -0.562 1.00 92.94 98 GLN A N 1
ATOM 802 C CA . GLN A 1 98 ? -13.957 -3.723 -0.365 1.00 92.94 98 GLN A CA 1
ATOM 803 C C . GLN A 1 98 ? -13.298 -3.012 0.824 1.00 92.94 98 GLN A C 1
ATOM 805 O O . GLN A 1 98 ? -13.804 -1.993 1.297 1.00 92.94 98 GLN A O 1
ATOM 810 N N . LEU A 1 99 ? -12.187 -3.552 1.340 1.00 93.38 99 LEU A N 1
ATOM 811 C CA . LEU A 1 99 ? -11.441 -2.924 2.419 1.00 93.38 99 LEU A CA 1
ATOM 812 C C . LEU A 1 99 ? -11.056 -1.494 2.026 1.00 93.38 99 LEU A C 1
ATOM 814 O O . LEU A 1 99 ? -10.531 -1.242 0.943 1.00 93.38 99 LEU A O 1
ATOM 818 N N . THR A 1 100 ? -11.280 -0.564 2.945 1.00 93.31 100 THR A N 1
ATOM 819 C CA . THR A 1 100 ? -10.848 0.829 2.817 1.00 93.31 100 THR A CA 1
ATOM 820 C C . THR A 1 100 ? -9.624 1.098 3.683 1.00 93.31 100 THR A C 1
ATOM 822 O O . THR A 1 100 ? -9.400 0.435 4.701 1.00 93.31 100 THR A O 1
ATOM 825 N N . ALA A 1 101 ? -8.850 2.126 3.340 1.00 90.94 101 ALA A N 1
ATOM 826 C CA . ALA A 1 101 ? -7.717 2.569 4.152 1.00 90.94 101 ALA A CA 1
ATOM 827 C C . ALA A 1 101 ? -8.127 2.911 5.593 1.00 90.94 101 ALA A C 1
ATOM 829 O O . ALA A 1 101 ? -7.428 2.554 6.540 1.00 90.94 101 ALA A O 1
ATOM 830 N N . LYS A 1 102 ? -9.303 3.526 5.767 1.00 92.69 102 LYS A N 1
ATOM 831 C CA . LYS A 1 102 ? -9.872 3.854 7.080 1.00 92.69 102 LYS A CA 1
ATOM 832 C C . LYS A 1 102 ? -10.212 2.620 7.918 1.00 92.69 102 LYS A C 1
ATOM 834 O O . LYS A 1 102 ? -10.118 2.678 9.143 1.00 92.69 102 LYS A O 1
ATOM 839 N N . GLN A 1 103 ? -10.671 1.535 7.291 1.00 92.81 103 GLN A N 1
ATOM 840 C CA . GLN A 1 103 ? -10.912 0.263 7.984 1.00 92.81 103 GLN A CA 1
ATOM 841 C C . GLN A 1 103 ? -9.588 -0.390 8.370 1.00 92.81 103 GLN A C 1
ATOM 843 O O . GLN A 1 103 ? -9.395 -0.711 9.536 1.00 92.81 103 GLN A O 1
ATOM 848 N N . PHE A 1 104 ? -8.643 -0.468 7.431 1.00 92.81 104 PHE A N 1
ATOM 849 C CA . PHE A 1 104 ? -7.312 -1.005 7.697 1.00 92.81 104 PHE A CA 1
ATOM 850 C C . PHE A 1 104 ? -6.626 -0.294 8.875 1.00 92.81 104 PHE A C 1
ATOM 852 O O . PHE A 1 104 ? -6.181 -0.945 9.812 1.00 92.81 104 PHE A O 1
ATOM 859 N N . LEU A 1 105 ? -6.635 1.042 8.890 1.00 89.44 105 LEU A N 1
ATOM 860 C CA . LEU A 1 105 ? -6.050 1.848 9.967 1.00 89.44 105 LEU A CA 1
ATOM 861 C C . LEU A 1 105 ? -6.736 1.690 11.331 1.00 89.44 105 LEU A C 1
ATOM 863 O O . LEU A 1 105 ? -6.120 2.006 12.342 1.00 89.44 105 LEU A O 1
ATOM 867 N N . ARG A 1 106 ? -7.998 1.247 11.391 1.00 90.81 106 ARG A N 1
ATOM 868 C CA . ARG A 1 106 ? -8.661 0.948 12.673 1.00 90.81 106 ARG A CA 1
ATOM 869 C C . ARG A 1 106 ? -8.238 -0.397 13.250 1.00 90.81 106 ARG A C 1
ATOM 871 O O . ARG A 1 106 ? -8.323 -0.583 14.457 1.00 90.81 106 ARG A O 1
ATOM 878 N N . GLU A 1 107 ? -7.800 -1.318 12.401 1.00 81.94 107 GLU A N 1
ATOM 879 C CA . GLU A 1 107 ? -7.458 -2.691 12.777 1.00 81.94 107 GLU A CA 1
ATOM 880 C C . GLU A 1 107 ? -5.940 -2.900 12.987 1.00 81.94 107 GLU A C 1
ATOM 882 O O . GLU A 1 107 ? -5.507 -3.999 13.348 1.00 81.94 107 GLU A O 1
ATOM 887 N N . THR A 1 108 ? -5.109 -1.861 12.785 1.00 74.06 108 THR A N 1
ATOM 888 C CA . THR A 1 108 ? -3.629 -1.934 12.848 1.00 74.06 108 THR A CA 1
ATOM 889 C C . THR A 1 108 ? -2.953 -0.735 13.490 1.00 74.06 108 THR A C 1
ATOM 891 O O . THR A 1 108 ? -1.843 -0.912 14.049 1.00 74.06 108 THR A O 1
#

Sequence (108 aa):
MIKERFLKPFASIEGRIQASSILIPPNVILSFLQSASDEELTKISYSIFVLFPDEIRTFKDKKFVEDYVKTYKLPPKRDLVYKIKAGRLVDMLRKNNQLTAKQFLRET

Radius of gyration: 12.77 Å; chains: 1; bounding box: 30×29×30 Å